Protein AF-A0A059EWQ6-F1 (afdb_monomer)

Sequence (84 aa):
MRALYGHSLVRTRANHRIRTVKSKNVSVCCAISKNRKLNVKHQNTTFNSETFQEFIQEILGDLESENINMAAIIVTTYRFMNDF

Radius of gyration: 20.39 Å; Cα contacts (8 Å, |Δi|>4): 63; chains: 1; bounding box: 34×28×59 Å

Mean predicted aligned error: 12.27 Å

Secondary structure (DSSP, 8-state):
----PPPPTTS----S----------EEEEEE-SS-EEEEEEESS---HHHHHHHHHHHHHHHHHTT------------PPP--

Solvent-accessible surface area (backbone atoms only — not comparable to full-atom values): 5848 Å² total; per-residue (Å²): 136,87,81,76,76,65,84,45,97,78,81,50,83,62,90,60,86,59,73,81,78,71,83,74,68,68,31,74,50,77,44,71,55,99,89,44,77,73,49,76,49,74,40,76,54,76,75,44,68,65,64,44,50,54,51,51,52,50,53,51,51,54,35,55,76,68,68,52,90,77,83,84,87,86,73,80,93,78,78,69,78,76,90,126

Foldseek 3Di:
DDQDFDDDPVNDGRPDRPPPPPDQDKEKDWDADPVGTQDIDIDSDHDAPVNVVVVVVSSVVSCVVVVNPDDDDDDDDDDGDDDD

Structure (mmCIF, N/CA/C/O backbone):
data_AF-A0A059EWQ6-F1
#
_entry.id   AF-A0A059EWQ6-F1
#
loop_
_atom_site.group_PDB
_atom_site.id
_atom_site.type_symbol
_atom_site.label_atom_id
_atom_site.label_alt_id
_atom_site.label_comp_id
_atom_site.label_asym_id
_atom_site.label_entity_id
_atom_site.label_seq_id
_atom_site.pdbx_PDB_ins_code
_atom_site.Cartn_x
_atom_site.Cartn_y
_atom_site.Cartn_z
_atom_site.occupancy
_atom_site.B_iso_or_equiv
_atom_site.auth_seq_id
_atom_site.auth_comp_id
_atom_site.auth_asym_id
_atom_site.auth_atom_id
_atom_site.pdbx_PDB_model_num
ATOM 1 N N . MET A 1 1 ? 11.478 -0.452 -43.397 1.00 37.94 1 MET A N 1
ATOM 2 C CA . MET A 1 1 ? 11.140 0.170 -42.093 1.00 37.94 1 MET A CA 1
ATOM 3 C C . MET A 1 1 ? 9.631 0.440 -42.061 1.00 37.94 1 MET A C 1
ATOM 5 O O . MET A 1 1 ? 9.180 1.314 -42.786 1.00 37.94 1 MET A O 1
ATOM 9 N N . ARG A 1 2 ? 8.827 -0.351 -41.327 1.00 35.94 2 ARG A N 1
ATOM 10 C CA . ARG A 1 2 ? 7.358 -0.171 -41.234 1.00 35.94 2 ARG A CA 1
ATOM 11 C C . ARG A 1 2 ? 7.036 0.895 -40.181 1.00 35.94 2 ARG A C 1
ATOM 13 O O . ARG A 1 2 ? 7.411 0.736 -39.025 1.00 35.94 2 ARG A O 1
ATOM 20 N N . ALA A 1 3 ? 6.369 1.978 -40.572 1.00 45.41 3 ALA A N 1
ATOM 21 C CA . ALA A 1 3 ? 5.841 2.966 -39.635 1.00 45.41 3 ALA A CA 1
ATOM 22 C C . ALA A 1 3 ? 4.476 2.492 -39.102 1.00 45.41 3 ALA A C 1
ATOM 24 O O . ALA A 1 3 ? 3.562 2.252 -39.888 1.00 45.41 3 ALA A O 1
ATOM 25 N N . LEU A 1 4 ? 4.350 2.334 -37.781 1.00 49.59 4 LEU A N 1
ATOM 26 C CA . LEU A 1 4 ? 3.074 2.102 -37.095 1.00 49.59 4 LEU A CA 1
ATOM 27 C C . LEU A 1 4 ? 2.350 3.448 -36.969 1.00 49.59 4 LEU A C 1
ATOM 29 O O . LEU A 1 4 ? 2.756 4.302 -36.183 1.00 49.59 4 LEU A O 1
ATOM 33 N N . TYR A 1 5 ? 1.316 3.661 -37.778 1.00 50.19 5 TYR A N 1
ATOM 34 C CA . TYR A 1 5 ? 0.415 4.802 -37.627 1.00 50.19 5 TYR A CA 1
ATOM 35 C C . TYR A 1 5 ? -0.636 4.443 -36.571 1.00 50.19 5 TYR A C 1
ATOM 37 O O . TYR A 1 5 ? -1.280 3.403 -36.683 1.00 50.19 5 TYR A O 1
ATOM 45 N N . GLY A 1 6 ? -0.806 5.274 -35.541 1.00 52.03 6 GLY A N 1
ATOM 46 C CA . GLY A 1 6 ? -1.926 5.118 -34.610 1.00 52.03 6 GLY A CA 1
ATOM 47 C C . GLY A 1 6 ? -3.256 5.434 -35.299 1.00 52.03 6 GLY A C 1
ATOM 48 O O . GLY A 1 6 ? -3.309 6.276 -36.198 1.00 52.03 6 GLY A O 1
ATOM 49 N N . HIS A 1 7 ? -4.331 4.765 -34.886 1.00 51.44 7 HIS A N 1
ATOM 50 C CA . HIS A 1 7 ? -5.676 5.051 -35.380 1.00 51.44 7 HIS A CA 1
ATOM 51 C C . HIS A 1 7 ? -6.269 6.258 -34.637 1.00 51.44 7 HIS A C 1
ATOM 53 O O . HIS A 1 7 ? -6.342 6.267 -33.412 1.00 51.44 7 HIS A O 1
ATOM 59 N N . SER A 1 8 ? -6.697 7.279 -35.385 1.00 53.78 8 SER A N 1
ATOM 60 C CA . SER A 1 8 ? -7.550 8.354 -34.866 1.00 53.78 8 SER A CA 1
ATOM 61 C C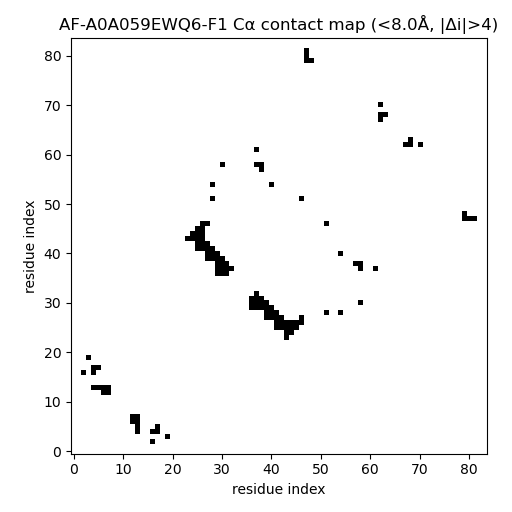 . SER A 1 8 ? -8.954 7.804 -34.605 1.00 53.78 8 SER A C 1
ATOM 63 O O . SER A 1 8 ? -9.507 7.108 -35.459 1.00 53.78 8 SER A O 1
ATOM 65 N N . LEU A 1 9 ? -9.562 8.161 -3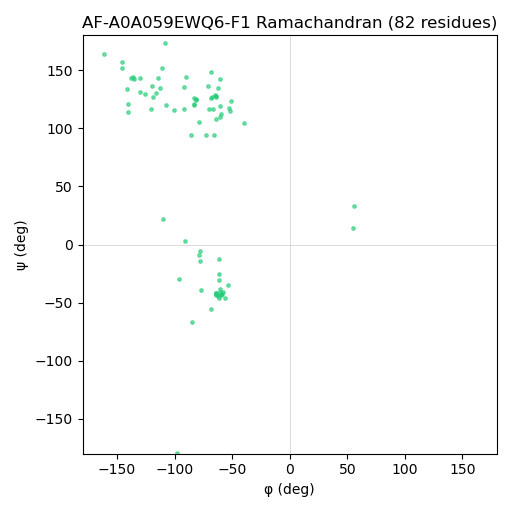3.470 1.00 54.03 9 LEU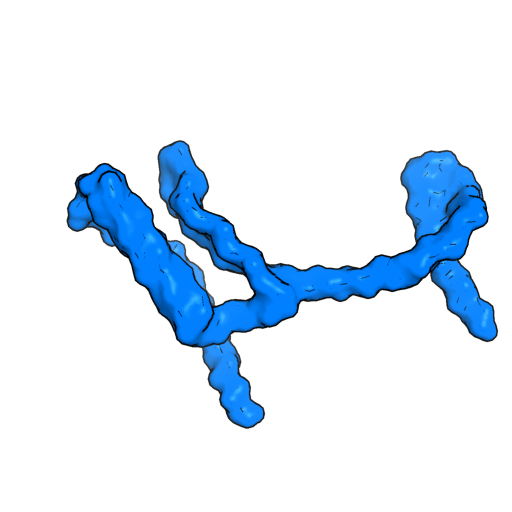 A N 1
ATOM 66 C CA . LEU A 1 9 ? -10.953 7.814 -33.135 1.00 54.03 9 LEU A CA 1
ATOM 67 C C . LEU A 1 9 ? -11.981 8.404 -34.127 1.00 54.03 9 LEU A C 1
ATOM 69 O O . LEU A 1 9 ? -13.129 7.978 -34.143 1.00 54.03 9 LEU A O 1
ATOM 73 N N . VAL A 1 10 ? -11.571 9.343 -34.991 1.00 55.97 10 VAL A N 1
ATOM 74 C CA . VAL A 1 10 ? -12.452 10.110 -35.896 1.00 55.97 10 VAL A CA 1
ATOM 75 C C . VAL A 1 10 ? -12.266 9.712 -37.376 1.00 55.97 10 VAL A C 1
ATOM 77 O O . VAL A 1 10 ? -12.566 10.480 -38.280 1.00 55.97 10 VAL A O 1
ATOM 80 N N . ARG A 1 11 ? -11.749 8.507 -37.671 1.00 51.06 11 ARG A N 1
ATOM 81 C CA . ARG A 1 11 ? -11.495 8.006 -39.052 1.00 51.06 11 ARG A CA 1
ATOM 82 C C . ARG A 1 11 ? -10.616 8.916 -39.935 1.00 51.06 11 ARG A C 1
ATOM 84 O O . ARG A 1 11 ? -10.528 8.707 -41.141 1.00 51.06 11 ARG A O 1
ATOM 91 N N . THR A 1 12 ? -9.923 9.894 -39.362 1.00 55.88 12 THR A N 1
ATOM 92 C CA . THR A 1 12 ? -8.963 10.747 -40.072 1.00 55.88 12 THR A CA 1
ATOM 93 C C . THR A 1 12 ? -7.563 10.140 -40.031 1.00 55.88 12 THR A C 1
ATOM 95 O O . THR A 1 12 ? -7.160 9.509 -39.051 1.00 55.88 12 THR A O 1
ATOM 98 N N . ARG A 1 13 ? -6.799 10.299 -41.119 1.00 51.44 13 ARG A N 1
ATOM 99 C CA . ARG A 1 13 ? -5.418 9.804 -41.204 1.00 51.44 13 ARG A CA 1
ATOM 100 C C . ARG A 1 13 ? -4.563 10.546 -40.172 1.00 51.44 13 ARG A C 1
ATOM 102 O O . ARG A 1 13 ? -4.566 11.773 -40.141 1.00 51.44 13 ARG A O 1
ATOM 109 N N . ALA A 1 14 ? -3.850 9.815 -39.315 1.00 56.00 14 ALA A N 1
ATOM 110 C CA . ALA A 1 14 ? -2.956 10.421 -38.334 1.00 56.00 14 ALA A CA 1
ATOM 111 C C . ALA A 1 14 ? -1.809 11.153 -39.058 1.00 56.00 14 ALA A C 1
ATOM 113 O O . ALA A 1 14 ? -0.928 10.516 -39.634 1.00 56.00 14 ALA A O 1
ATOM 114 N N . ASN A 1 15 ? -1.830 12.489 -39.038 1.00 54.88 15 ASN A N 1
ATOM 115 C CA . ASN A 1 15 ? -0.849 13.342 -39.728 1.00 54.88 15 ASN A CA 1
ATOM 116 C C . ASN A 1 15 ? 0.496 13.460 -38.994 1.00 54.88 15 ASN A C 1
ATOM 118 O O . ASN A 1 15 ? 1.443 14.033 -39.526 1.00 54.88 15 ASN A O 1
ATOM 122 N N . HIS A 1 16 ? 0.609 12.891 -37.793 1.00 55.97 16 HIS A N 1
ATOM 123 C CA . HIS A 1 16 ? 1.849 12.881 -37.031 1.00 55.97 16 HIS A CA 1
ATOM 124 C C . HIS A 1 16 ? 2.320 11.459 -36.757 1.00 55.97 16 HIS A C 1
ATOM 126 O O . HIS A 1 16 ? 1.556 10.577 -36.363 1.00 55.97 16 HIS A O 1
ATOM 132 N N . ARG A 1 17 ? 3.627 11.256 -36.940 1.00 50.84 17 ARG A N 1
ATOM 133 C CA . ARG A 1 17 ? 4.342 10.062 -36.502 1.00 50.84 17 ARG A CA 1
ATOM 134 C C . ARG A 1 17 ? 4.300 10.055 -34.973 1.00 50.84 17 ARG A C 1
ATOM 136 O O . ARG A 1 17 ? 5.113 10.714 -34.332 1.00 50.84 17 ARG A O 1
ATOM 143 N N . ILE A 1 18 ? 3.321 9.365 -34.392 1.00 56.47 18 ILE A N 1
ATOM 144 C CA . ILE A 1 18 ? 3.268 9.149 -32.945 1.00 56.47 18 ILE A CA 1
ATOM 145 C C . ILE A 1 18 ? 4.556 8.399 -32.600 1.00 56.47 18 ILE A C 1
ATOM 147 O O . ILE A 1 18 ? 4.758 7.274 -33.061 1.00 56.47 18 ILE A O 1
ATOM 151 N N . ARG A 1 19 ? 5.473 9.040 -31.858 1.00 52.59 19 ARG A N 1
ATOM 152 C CA . ARG A 1 19 ? 6.596 8.323 -31.238 1.00 52.59 19 ARG A CA 1
ATOM 153 C C . ARG A 1 19 ? 5.956 7.182 -30.472 1.00 52.59 19 ARG A C 1
ATOM 155 O O . ARG A 1 19 ? 5.135 7.463 -29.608 1.00 52.59 19 ARG A O 1
ATOM 162 N N . THR A 1 20 ? 6.269 5.940 -30.838 1.00 54.19 20 THR A N 1
ATOM 163 C CA . THR A 1 20 ? 5.751 4.727 -30.195 1.00 54.19 20 THR A CA 1
ATOM 164 C C . THR A 1 20 ? 5.695 4.954 -28.692 1.00 54.19 20 THR A C 1
ATOM 166 O O . THR A 1 20 ? 6.739 5.001 -28.038 1.00 54.19 20 THR A O 1
ATOM 169 N N . VAL A 1 21 ? 4.490 5.168 -28.161 1.00 57.31 21 VAL A N 1
ATOM 170 C CA . VAL A 1 21 ? 4.280 5.255 -26.723 1.00 57.31 21 VAL A CA 1
ATOM 171 C C . VAL A 1 21 ? 4.435 3.821 -26.257 1.00 57.31 21 VAL A C 1
ATOM 173 O O . VAL A 1 21 ? 3.518 3.017 -26.390 1.00 57.31 21 VAL A O 1
ATOM 176 N N . LYS A 1 22 ? 5.645 3.451 -25.830 1.00 58.12 22 LYS A N 1
ATOM 177 C CA . LYS A 1 22 ? 5.836 2.169 -25.158 1.00 58.12 22 LYS A CA 1
ATOM 178 C C . LYS A 1 22 ? 4.967 2.225 -23.909 1.00 58.12 22 LYS A C 1
ATOM 180 O O . LYS A 1 22 ? 5.158 3.120 -23.085 1.00 58.12 22 LYS A O 1
ATOM 185 N N . SER A 1 23 ? 4.007 1.312 -23.800 1.00 61.31 23 SER A N 1
ATOM 186 C CA . SER A 1 23 ? 3.271 1.095 -22.560 1.00 61.31 23 SER A CA 1
ATOM 187 C C . SER A 1 23 ? 4.297 0.899 -21.448 1.00 61.31 23 SER A C 1
ATOM 189 O O . SER A 1 23 ? 5.104 -0.031 -21.501 1.00 61.31 23 SER A O 1
ATOM 191 N N . LYS A 1 24 ? 4.329 1.821 -20.486 1.00 68.69 24 LYS A N 1
ATOM 192 C CA . LYS A 1 24 ? 5.095 1.618 -19.261 1.00 68.69 24 LYS A CA 1
ATOM 193 C C . LYS A 1 24 ? 4.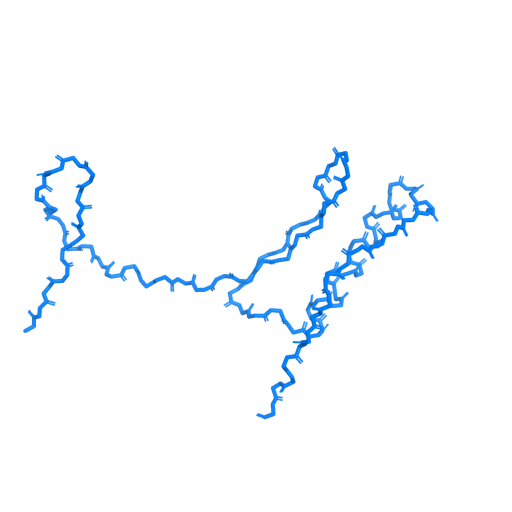242 0.754 -18.351 1.00 68.69 24 LYS A C 1
ATOM 195 O O . LYS A 1 24 ? 3.096 1.105 -18.080 1.00 68.69 24 LYS A O 1
ATOM 200 N N . ASN A 1 25 ? 4.801 -0.363 -17.909 1.00 78.38 25 ASN A N 1
ATOM 201 C CA . ASN A 1 25 ? 4.183 -1.137 -16.847 1.00 78.38 25 ASN A CA 1
ATOM 202 C C . ASN A 1 25 ? 4.274 -0.304 -15.566 1.00 78.38 25 ASN A C 1
ATOM 204 O O . ASN A 1 25 ? 5.351 0.172 -15.213 1.00 78.38 25 ASN A O 1
ATOM 208 N N . VAL A 1 26 ? 3.132 -0.090 -14.922 1.00 84.44 26 VAL A N 1
ATOM 209 C CA . VAL A 1 26 ? 3.038 0.574 -13.624 1.00 84.44 26 VAL A CA 1
ATOM 210 C C . VAL A 1 26 ? 2.432 -0.437 -12.671 1.00 84.44 26 VAL A C 1
ATOM 212 O O . VAL A 1 26 ? 1.385 -1.015 -12.963 1.00 84.44 26 VAL A O 1
ATOM 215 N N . SER A 1 27 ? 3.099 -0.660 -11.548 1.00 87.75 27 SER A N 1
ATOM 216 C CA . SER A 1 27 ? 2.577 -1.468 -10.458 1.00 87.75 27 SER A CA 1
ATOM 217 C C . SER A 1 27 ? 1.851 -0.557 -9.480 1.00 87.75 27 SER A C 1
ATOM 219 O O . SER A 1 27 ? 2.361 0.509 -9.137 1.00 87.75 27 SER A O 1
ATOM 221 N N . VAL A 1 28 ? 0.666 -0.965 -9.029 1.00 90.25 28 VAL A N 1
ATOM 222 C CA . VAL A 1 28 ? -0.184 -0.161 -8.143 1.00 90.25 28 VAL A C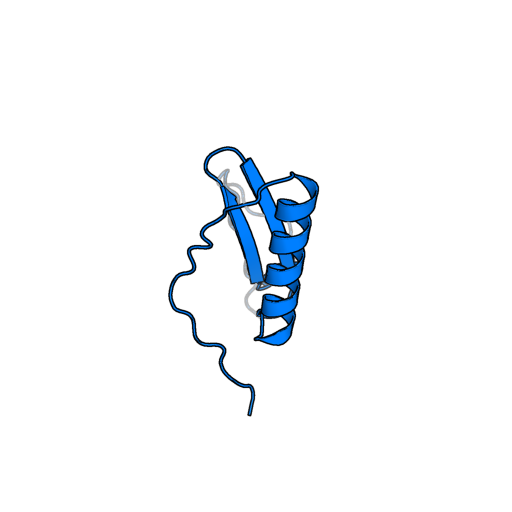A 1
ATOM 223 C C . VAL A 1 28 ? -0.629 -1.005 -6.954 1.00 90.25 28 VAL A C 1
ATOM 225 O O . VAL A 1 28 ? -1.139 -2.107 -7.141 1.00 90.25 28 VAL A O 1
ATOM 228 N N . CYS A 1 29 ? -0.479 -0.460 -5.750 1.00 91.94 29 CYS A N 1
ATOM 229 C CA . CYS A 1 29 ? -1.079 -0.971 -4.523 1.00 91.94 29 CYS A CA 1
ATOM 230 C C . CYS A 1 29 ? -2.120 0.029 -4.028 1.00 91.94 29 CYS A C 1
ATOM 232 O O . CYS A 1 29 ? -1.899 1.240 -4.034 1.00 91.94 29 CYS A O 1
ATOM 234 N N . CYS A 1 30 ? -3.282 -0.479 -3.634 1.00 92.88 30 CYS A N 1
ATOM 235 C CA . CYS A 1 30 ? -4.416 0.326 -3.212 1.00 92.88 30 CYS A CA 1
ATOM 236 C C . CYS A 1 30 ? -5.100 -0.361 -2.036 1.00 92.88 30 CYS A C 1
ATOM 238 O O . CYS A 1 30 ? -5.366 -1.561 -2.094 1.00 92.88 30 CYS A O 1
ATOM 240 N N . ALA A 1 31 ? -5.403 0.4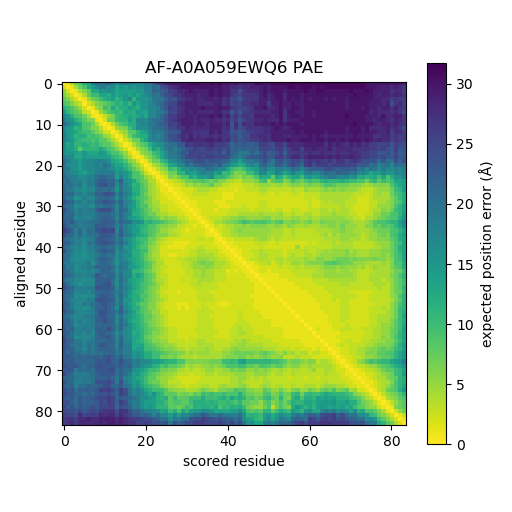11 -0.997 1.00 92.75 31 ALA A N 1
ATOM 241 C CA . ALA A 1 31 ? -6.214 -0.020 0.125 1.00 92.75 31 ALA A CA 1
ATOM 242 C C . ALA A 1 31 ? -7.487 0.819 0.165 1.00 92.75 31 ALA A C 1
ATOM 244 O O . ALA A 1 31 ? -7.460 2.053 0.100 1.00 92.75 31 ALA A O 1
ATOM 245 N N . ILE A 1 32 ? -8.615 0.132 0.277 1.00 92.44 32 ILE A N 1
ATOM 246 C CA . ILE A 1 32 ? -9.939 0.736 0.324 1.00 92.44 32 ILE A CA 1
ATOM 247 C C . ILE A 1 32 ? -10.707 0.161 1.507 1.00 92.44 32 ILE A C 1
ATOM 249 O O . ILE A 1 32 ? -10.603 -1.023 1.817 1.00 92.44 32 ILE A O 1
ATOM 253 N N . SER A 1 33 ? -11.496 1.007 2.151 1.00 89.25 33 SER A N 1
ATOM 254 C CA . SER A 1 33 ? -12.520 0.609 3.110 1.00 89.25 33 SER A CA 1
ATOM 255 C C . SER A 1 33 ? -13.904 0.828 2.496 1.00 89.25 33 SER A C 1
ATOM 257 O O . SER A 1 33 ? -14.040 1.441 1.436 1.00 89.25 33 SER A O 1
ATOM 259 N N . LYS A 1 34 ? -14.958 0.386 3.194 1.00 86.75 34 LYS A N 1
ATOM 260 C CA . LYS A 1 34 ? -16.352 0.677 2.814 1.00 86.75 34 LYS A CA 1
ATOM 261 C C . LYS A 1 34 ? -16.610 2.179 2.631 1.00 86.75 34 LYS A C 1
ATOM 263 O O . LYS A 1 34 ? -17.423 2.559 1.796 1.00 86.75 34 LYS A O 1
ATOM 268 N N . ASN A 1 35 ? -15.952 3.013 3.433 1.00 84.69 35 ASN A N 1
ATOM 269 C CA . ASN A 1 35 ? -16.276 4.434 3.537 1.00 84.69 35 ASN A CA 1
ATOM 270 C C . ASN A 1 35 ? -15.388 5.306 2.646 1.00 84.69 35 ASN A C 1
ATOM 272 O O . ASN A 1 35 ? -15.815 6.375 2.218 1.00 84.69 35 ASN A O 1
ATOM 276 N N . ARG A 1 36 ? -14.146 4.879 2.383 1.00 84.44 36 ARG A N 1
ATOM 277 C CA . ARG A 1 36 ? -13.176 5.667 1.617 1.00 84.44 36 ARG A CA 1
ATOM 278 C C . ARG A 1 36 ? -12.024 4.840 1.069 1.00 84.44 36 ARG A C 1
ATOM 280 O O . ARG A 1 36 ? -11.706 3.760 1.563 1.00 84.44 36 ARG A O 1
ATOM 287 N N . LYS A 1 37 ? -11.320 5.442 0.115 1.00 87.62 37 LYS A N 1
ATOM 288 C CA . LYS A 1 37 ? -9.947 5.077 -0.230 1.00 87.62 37 LYS A CA 1
ATOM 289 C C . LYS A 1 37 ? -9.025 5.447 0.937 1.00 87.62 37 LYS A C 1
ATOM 291 O O . LYS A 1 37 ? -9.076 6.594 1.371 1.00 87.62 37 LYS A O 1
ATOM 296 N N . LEU A 1 38 ? -8.228 4.496 1.422 1.00 86.94 38 LEU A N 1
ATOM 297 C CA . LEU A 1 38 ? -7.248 4.733 2.486 1.00 86.94 38 LEU A CA 1
ATOM 298 C C . LEU A 1 38 ? -5.957 5.264 1.862 1.00 86.94 38 LEU A C 1
ATOM 300 O O . LEU A 1 38 ? -5.661 6.447 1.967 1.00 86.94 38 LEU A O 1
AT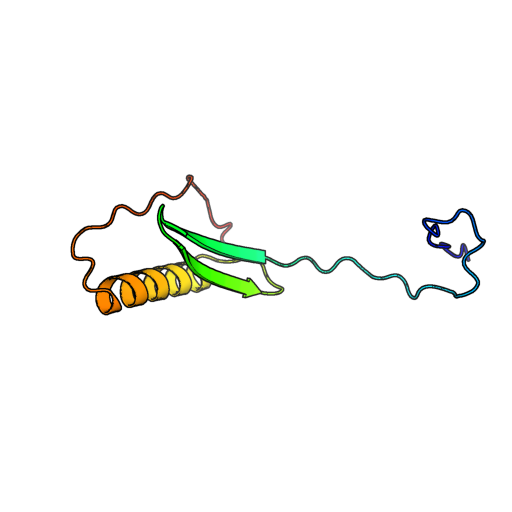OM 304 N N . ASN A 1 39 ? -5.275 4.432 1.074 1.00 90.88 39 ASN A N 1
ATOM 305 C CA . ASN A 1 39 ? -3.996 4.794 0.474 1.00 90.88 39 ASN A CA 1
ATOM 306 C C . ASN A 1 39 ? -3.833 4.179 -0.920 1.00 90.88 39 ASN A C 1
ATOM 308 O O . ASN A 1 39 ? -4.420 3.138 -1.234 1.00 90.88 39 ASN A O 1
ATOM 312 N N . VAL A 1 40 ? -3.054 4.845 -1.774 1.00 93.31 40 VAL A N 1
ATOM 313 C CA . VAL A 1 40 ? -2.691 4.370 -3.112 1.00 93.31 40 VAL A CA 1
ATOM 314 C C . VAL A 1 40 ? -1.243 4.713 -3.402 1.00 93.31 40 VAL A C 1
ATOM 316 O O . VAL A 1 40 ? -0.890 5.887 -3.500 1.00 93.31 40 VAL A O 1
ATOM 319 N N . LYS A 1 41 ? -0.448 3.682 -3.677 1.00 93.19 41 LYS A N 1
ATOM 320 C CA . LYS A 1 41 ? 0.914 3.811 -4.185 1.00 93.19 41 LYS A CA 1
ATOM 321 C C . LYS A 1 41 ? 1.026 3.258 -5.590 1.00 93.19 41 LYS A C 1
ATOM 323 O O . LYS A 1 41 ? 0.414 2.250 -5.934 1.00 93.19 41 LYS A O 1
ATOM 328 N N . HIS A 1 42 ? 1.844 3.917 -6.396 1.00 92.25 42 HIS A N 1
ATOM 329 C CA . HIS A 1 42 ? 2.203 3.453 -7.724 1.00 92.25 42 HIS A CA 1
ATOM 330 C C . HIS A 1 42 ? 3.705 3.603 -7.935 1.00 92.25 42 HIS A C 1
ATOM 332 O O . HIS A 1 42 ? 4.310 4.578 -7.496 1.00 92.25 42 HIS A O 1
ATOM 338 N N . GLN A 1 43 ? 4.297 2.635 -8.620 1.00 89.62 43 GLN A N 1
ATOM 339 C CA . GLN A 1 43 ? 5.717 2.616 -8.945 1.00 89.62 43 GLN A CA 1
ATOM 340 C C . GLN A 1 43 ? 5.938 1.961 -10.309 1.00 89.62 43 GLN A C 1
ATOM 342 O O . GLN A 1 43 ? 5.101 1.209 -10.808 1.00 89.62 43 GLN A O 1
ATOM 347 N N . ASN A 1 44 ? 7.068 2.275 -10.940 1.00 87.75 44 ASN A N 1
ATOM 348 C CA . ASN A 1 44 ? 7.414 1.735 -12.260 1.00 87.75 44 ASN A CA 1
ATOM 349 C C . ASN A 1 44 ? 7.968 0.297 -12.193 1.00 87.75 44 ASN A C 1
ATOM 351 O O . ASN A 1 44 ? 8.164 -0.332 -13.229 1.00 87.75 44 ASN A O 1
ATOM 355 N N . THR A 1 45 ? 8.242 -0.205 -10.990 1.00 85.12 45 THR A N 1
ATOM 356 C CA . THR A 1 45 ? 8.732 -1.557 -10.698 1.00 85.12 45 THR A CA 1
ATOM 357 C C . THR A 1 45 ? 7.647 -2.367 -9.993 1.00 85.12 45 THR A C 1
ATOM 359 O O . THR A 1 45 ? 6.797 -1.807 -9.304 1.00 85.12 45 THR A O 1
ATOM 362 N N . THR A 1 46 ? 7.649 -3.690 -10.148 1.00 86.44 46 THR A N 1
ATOM 363 C CA . THR A 1 46 ? 6.727 -4.567 -9.407 1.00 86.44 46 THR A CA 1
ATOM 364 C C . THR A 1 46 ? 6.955 -4.420 -7.902 1.00 86.44 46 THR A C 1
ATOM 366 O O . THR A 1 46 ? 8.095 -4.255 -7.471 1.00 86.44 46 THR A O 1
ATOM 369 N N . PHE A 1 47 ? 5.887 -4.452 -7.099 1.00 86.56 47 PHE A N 1
ATOM 370 C CA . PHE A 1 47 ? 6.035 -4.527 -5.642 1.00 86.56 47 PHE A CA 1
ATOM 371 C C . PHE A 1 47 ? 6.710 -5.847 -5.259 1.00 86.56 47 PHE A C 1
ATOM 373 O O . PHE A 1 47 ? 6.264 -6.920 -5.664 1.00 86.56 47 PHE A O 1
ATOM 380 N N . ASN A 1 48 ? 7.777 -5.748 -4.477 1.00 88.69 48 ASN A N 1
ATOM 381 C CA . ASN A 1 48 ? 8.415 -6.870 -3.799 1.00 88.69 48 ASN A CA 1
ATOM 382 C C . ASN A 1 48 ? 7.928 -6.941 -2.339 1.00 88.69 48 ASN A C 1
ATOM 384 O O . ASN A 1 48 ? 7.103 -6.130 -1.908 1.00 88.69 48 ASN A O 1
ATOM 388 N N . SER A 1 49 ? 8.436 -7.907 -1.575 1.00 88.38 49 SER A N 1
ATOM 389 C CA . SER A 1 49 ? 8.047 -8.089 -0.173 1.00 88.38 49 SER A CA 1
ATOM 390 C C . SER A 1 49 ? 8.294 -6.851 0.686 1.00 88.38 49 SER A C 1
ATOM 392 O O . SER A 1 49 ? 7.437 -6.501 1.490 1.00 88.38 49 SER A O 1
ATOM 394 N N . GLU A 1 50 ? 9.422 -6.169 0.490 1.00 91.38 50 GLU A N 1
ATOM 395 C CA . GLU A 1 50 ? 9.813 -4.989 1.268 1.00 91.38 50 GLU A CA 1
ATOM 396 C C . GLU A 1 50 ? 8.899 -3.796 0.972 1.00 91.38 50 GLU A C 1
ATOM 398 O O . GLU A 1 50 ? 8.230 -3.286 1.865 1.00 91.38 50 GLU A O 1
ATOM 403 N N . THR A 1 51 ? 8.779 -3.413 -0.301 1.00 91.56 51 THR A N 1
ATOM 404 C CA . THR A 1 51 ? 7.933 -2.283 -0.735 1.00 91.56 51 THR A CA 1
ATOM 405 C C . THR A 1 51 ? 6.455 -2.497 -0.413 1.00 91.56 51 THR A C 1
ATOM 407 O O . THR A 1 51 ? 5.717 -1.544 -0.159 1.00 91.56 51 THR A O 1
ATOM 410 N N . PHE A 1 52 ? 5.991 -3.747 -0.400 1.00 91.00 52 PHE A N 1
ATOM 411 C CA . PHE A 1 52 ? 4.637 -4.053 0.042 1.00 91.00 52 PHE A CA 1
ATOM 412 C C . PHE A 1 52 ? 4.494 -4.019 1.562 1.00 91.00 52 PHE A C 1
ATOM 414 O O . PHE A 1 52 ? 3.481 -3.536 2.062 1.00 91.00 52 PHE A O 1
ATOM 421 N N . GLN A 1 53 ? 5.488 -4.499 2.311 1.00 91.88 53 GLN A N 1
ATOM 422 C CA . GLN A 1 53 ? 5.497 -4.374 3.765 1.00 91.88 53 GLN A CA 1
ATOM 423 C C . GLN A 1 53 ? 5.460 -2.901 4.182 1.00 91.88 53 GLN A C 1
ATOM 425 O O . GLN A 1 53 ? 4.672 -2.549 5.056 1.00 91.88 53 GLN A O 1
ATOM 430 N N . GLU A 1 54 ? 6.236 -2.037 3.527 1.00 94.00 54 GLU A N 1
ATOM 431 C CA . GLU A 1 54 ? 6.180 -0.583 3.719 1.00 94.00 54 GLU A CA 1
ATOM 432 C C . GLU A 1 54 ? 4.774 -0.033 3.464 1.00 94.00 54 GLU A C 1
ATOM 434 O O . GLU A 1 54 ? 4.249 0.721 4.278 1.00 94.00 54 GLU A O 1
ATOM 439 N N . PHE A 1 55 ? 4.127 -0.453 2.372 1.00 93.50 55 PHE A N 1
ATOM 440 C CA . PHE A 1 55 ? 2.746 -0.065 2.090 1.00 93.50 55 PHE A CA 1
ATOM 441 C C . PHE A 1 55 ? 1.783 -0.502 3.205 1.00 93.50 55 PHE A C 1
ATOM 443 O O . PHE A 1 55 ? 0.937 0.284 3.614 1.00 93.50 55 PHE A O 1
ATOM 450 N N . ILE A 1 56 ? 1.917 -1.718 3.747 1.00 93.00 56 ILE A N 1
ATOM 451 C CA . ILE A 1 56 ? 1.089 -2.174 4.875 1.00 93.00 56 ILE A CA 1
ATOM 452 C C . ILE A 1 56 ? 1.334 -1.333 6.133 1.00 93.00 56 ILE A C 1
ATOM 454 O O . ILE A 1 56 ? 0.368 -0.982 6.804 1.00 93.00 56 ILE A O 1
ATOM 458 N N . GLN A 1 57 ? 2.58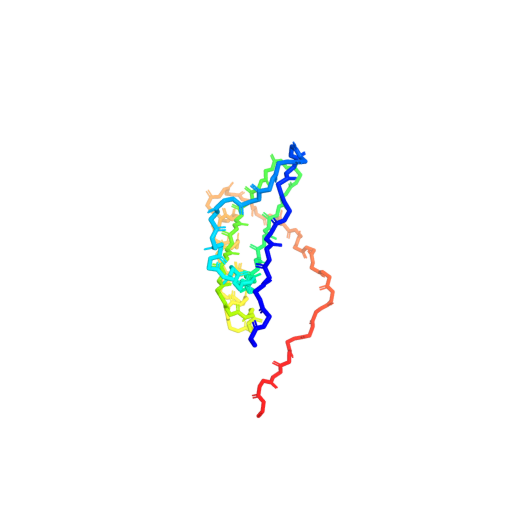5 -0.981 6.443 1.00 94.00 57 GLN A N 1
ATOM 459 C CA . GLN A 1 57 ? 2.897 -0.119 7.591 1.00 94.00 57 GLN A CA 1
ATOM 460 C C . GLN A 1 57 ? 2.245 1.260 7.462 1.00 94.00 57 GLN A C 1
ATOM 462 O O . GLN A 1 57 ? 1.713 1.779 8.438 1.00 94.00 57 GLN A O 1
ATOM 467 N N . GLU A 1 58 ? 2.207 1.823 6.255 1.00 94.06 58 GLU A N 1
ATOM 468 C CA . GLU A 1 58 ? 1.491 3.076 6.002 1.00 94.06 58 GLU A CA 1
ATOM 469 C C . GLU A 1 58 ? -0.015 2.937 6.222 1.00 94.06 58 GLU A C 1
ATOM 471 O O . GLU A 1 58 ? -0.602 3.791 6.875 1.00 94.06 58 GLU A O 1
ATOM 476 N N . ILE A 1 59 ? -0.635 1.841 5.765 1.00 93.31 59 ILE A N 1
ATOM 477 C CA . ILE A 1 59 ? -2.057 1.584 6.049 1.00 93.31 59 ILE A CA 1
ATOM 478 C C . ILE A 1 59 ? -2.314 1.508 7.552 1.00 93.31 59 ILE A C 1
ATOM 480 O O . ILE A 1 59 ? -3.310 2.045 8.025 1.00 93.31 59 ILE A O 1
ATOM 484 N N . LEU A 1 60 ? -1.445 0.836 8.308 1.00 92.25 60 LEU A N 1
ATOM 485 C CA . LEU A 1 60 ? -1.593 0.740 9.759 1.00 92.25 60 LEU A CA 1
ATOM 486 C C . LEU A 1 60 ? -1.469 2.116 10.422 1.00 92.25 60 LEU A C 1
ATOM 488 O O . LEU A 1 60 ? -2.315 2.456 11.245 1.00 92.25 60 LEU A O 1
ATOM 492 N N . GLY A 1 61 ? -0.502 2.933 10.000 1.00 92.00 61 GLY A N 1
ATOM 493 C CA . GLY A 1 61 ? -0.368 4.315 10.465 1.00 92.00 61 GLY A CA 1
ATOM 494 C C . GLY A 1 61 ? -1.590 5.178 10.134 1.00 92.00 61 GLY A C 1
ATOM 495 O O . GLY A 1 61 ? -2.063 5.930 10.987 1.00 92.00 61 GLY A O 1
ATOM 496 N N . ASP A 1 62 ? -2.158 5.024 8.934 1.00 90.25 62 ASP A N 1
ATOM 497 C CA . ASP A 1 62 ? -3.390 5.711 8.534 1.00 90.25 62 ASP A CA 1
ATOM 498 C C . ASP A 1 62 ? -4.557 5.308 9.458 1.00 90.25 62 ASP A C 1
ATOM 500 O O . ASP A 1 62 ? -5.270 6.169 9.974 1.00 90.25 62 ASP A O 1
ATOM 504 N N . LEU A 1 63 ? -4.721 4.011 9.747 1.00 90.75 63 LEU A N 1
ATOM 505 C CA . LEU A 1 63 ? -5.766 3.504 10.647 1.00 90.75 63 LEU A CA 1
ATOM 506 C C . LEU A 1 63 ? -5.594 3.991 12.094 1.00 90.75 63 LEU A C 1
ATOM 508 O O . LEU A 1 63 ? -6.581 4.368 12.733 1.00 90.75 63 LEU A O 1
ATOM 512 N N . GLU A 1 64 ? -4.361 4.016 12.603 1.00 90.75 64 GLU A N 1
ATOM 513 C CA . GLU A 1 64 ? -4.042 4.553 13.931 1.00 90.75 64 GLU A CA 1
ATOM 514 C C . GLU A 1 64 ? -4.370 6.046 14.022 1.00 90.75 64 GLU A C 1
ATOM 516 O O . GLU A 1 64 ? -5.016 6.478 14.977 1.00 90.75 64 GLU A O 1
ATOM 521 N N . SER A 1 65 ? -4.007 6.831 13.000 1.00 90.44 65 SER A N 1
ATOM 522 C CA . SER A 1 65 ? -4.302 8.271 12.950 1.00 90.44 65 SER A CA 1
ATOM 523 C C . SER A 1 65 ? -5.805 8.578 12.963 1.00 90.44 65 SER A C 1
ATOM 525 O O . SER A 1 65 ? -6.242 9.634 13.424 1.00 90.44 65 SER A O 1
ATOM 527 N N . GLU A 1 66 ? -6.612 7.625 12.500 1.00 88.25 66 GLU A N 1
ATOM 528 C CA . GLU A 1 66 ? -8.068 7.694 12.461 1.00 88.25 66 GLU A CA 1
ATOM 529 C C . GLU A 1 66 ? -8.740 7.132 13.729 1.00 88.25 66 GLU A C 1
ATOM 531 O O . GLU A 1 66 ? -9.970 7.103 13.801 1.00 88.25 66 GLU A O 1
ATOM 536 N N . ASN A 1 67 ? -7.962 6.714 14.737 1.00 89.50 67 ASN A N 1
ATOM 537 C CA . ASN A 1 67 ? -8.427 6.025 15.948 1.00 89.50 67 ASN A CA 1
ATOM 538 C C . ASN A 1 67 ? -9.230 4.740 15.656 1.00 89.50 67 ASN A C 1
ATOM 540 O O . ASN A 1 67 ? -10.171 4.392 16.380 1.00 89.50 67 ASN A O 1
ATOM 544 N N . ILE A 1 68 ? -8.885 4.020 14.584 1.00 87.12 68 ILE A N 1
ATOM 545 C CA . ILE A 1 68 ? -9.510 2.739 14.250 1.00 87.12 68 ILE A CA 1
ATOM 546 C C . ILE A 1 68 ? -8.783 1.626 15.009 1.00 87.12 68 ILE A C 1
ATOM 548 O O . ILE A 1 68 ? -7.792 1.069 14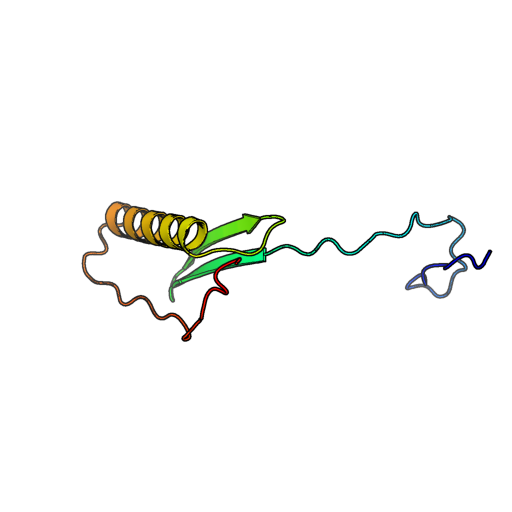.551 1.00 87.12 68 ILE A O 1
ATOM 552 N N . ASN A 1 69 ? -9.321 1.266 16.174 1.00 81.94 69 ASN A N 1
ATOM 553 C CA . ASN A 1 69 ? -8.702 0.281 17.075 1.00 81.94 69 ASN A CA 1
ATOM 554 C C . ASN A 1 69 ? -8.903 -1.183 16.645 1.00 81.94 69 ASN A C 1
ATOM 556 O O . ASN A 1 69 ? -8.264 -2.083 17.185 1.00 81.94 69 ASN A O 1
ATOM 560 N N . MET A 1 70 ? -9.823 -1.445 15.714 1.00 86.38 70 MET A N 1
ATOM 561 C CA . MET A 1 70 ? -10.104 -2.783 15.197 1.00 86.38 70 MET A CA 1
ATOM 562 C C . MET A 1 70 ? -10.351 -2.717 13.693 1.00 86.38 70 MET A C 1
ATOM 564 O O . MET A 1 70 ? -11.350 -2.159 13.239 1.00 86.38 70 MET A O 1
ATOM 568 N N . ALA A 1 71 ? -9.451 -3.328 12.928 1.00 86.38 71 ALA A N 1
ATOM 569 C CA . ALA A 1 71 ? -9.561 -3.458 11.484 1.00 86.38 71 ALA A CA 1
ATOM 570 C C . ALA A 1 71 ? -9.188 -4.879 11.050 1.00 86.38 71 ALA A C 1
ATOM 572 O O . ALA A 1 71 ? -8.285 -5.500 11.607 1.00 86.38 71 ALA A O 1
ATOM 573 N N . ALA A 1 72 ? -9.879 -5.379 10.029 1.00 88.75 72 ALA A N 1
ATOM 574 C CA . ALA A 1 72 ? -9.504 -6.600 9.331 1.00 88.75 72 ALA A CA 1
ATOM 575 C C . ALA A 1 72 ? -8.955 -6.217 7.957 1.00 88.75 72 ALA A C 1
ATOM 577 O O . ALA A 1 72 ? -9.659 -5.602 7.153 1.00 88.75 72 ALA A O 1
ATOM 578 N N . ILE A 1 73 ? -7.702 -6.579 7.689 1.00 88.75 73 ILE A N 1
ATOM 579 C CA . ILE A 1 73 ? -7.088 -6.376 6.377 1.00 88.75 73 ILE A CA 1
ATOM 580 C C . ILE A 1 73 ? -7.314 -7.644 5.558 1.00 88.75 73 ILE A C 1
ATOM 582 O O . ILE A 1 73 ? -6.835 -8.720 5.909 1.00 88.75 73 ILE A O 1
ATOM 586 N N . ILE A 1 74 ? -8.060 -7.511 4.464 1.00 89.50 74 ILE A N 1
ATOM 587 C CA . ILE A 1 74 ? -8.341 -8.609 3.540 1.00 89.50 74 ILE A CA 1
ATOM 588 C C . ILE A 1 74 ? -7.415 -8.455 2.340 1.00 89.50 74 ILE A C 1
ATOM 590 O O . ILE A 1 74 ? -7.521 -7.489 1.586 1.00 89.50 74 ILE A O 1
ATOM 594 N N . VAL A 1 75 ? -6.518 -9.421 2.159 1.00 87.62 75 VAL A N 1
ATOM 595 C CA . VAL A 1 75 ? -5.612 -9.483 1.009 1.00 87.62 75 VAL A CA 1
ATOM 596 C C . VAL A 1 75 ? -5.767 -10.846 0.351 1.00 87.62 75 VAL A C 1
ATOM 598 O O . VAL A 1 75 ? -5.715 -11.875 1.024 1.00 87.62 75 VAL A O 1
ATOM 601 N N . THR A 1 76 ? -5.965 -10.865 -0.966 1.00 83.25 76 THR A N 1
ATOM 602 C CA . THR A 1 76 ? -5.941 -12.113 -1.738 1.00 83.25 76 THR A CA 1
ATOM 603 C C . THR A 1 76 ? -4.559 -12.725 -1.636 1.00 83.25 76 THR A C 1
ATOM 605 O O . THR A 1 76 ? -3.582 -12.006 -1.804 1.00 83.25 76 THR A O 1
ATOM 608 N N . THR A 1 77 ? -4.465 -14.034 -1.398 1.00 74.25 77 THR A N 1
ATOM 609 C CA . THR A 1 77 ? -3.183 -14.736 -1.300 1.00 74.25 77 THR A CA 1
ATOM 610 C C . THR A 1 77 ? -2.308 -14.413 -2.508 1.00 74.25 77 THR A C 1
ATOM 612 O O . THR A 1 77 ? -2.707 -14.597 -3.657 1.00 74.25 77 THR A O 1
ATOM 615 N N . TYR A 1 78 ? -1.114 -13.911 -2.235 1.00 72.31 78 TYR A N 1
ATOM 616 C CA . TYR A 1 78 ? -0.172 -13.428 -3.227 1.00 72.31 78 TYR A CA 1
ATOM 617 C C . TYR A 1 78 ? 1.211 -13.924 -2.820 1.00 72.31 78 TYR A C 1
ATOM 619 O O . TYR A 1 78 ? 1.521 -14.045 -1.635 1.00 72.31 78 TYR A O 1
ATOM 627 N N . ARG A 1 79 ? 2.025 -14.284 -3.810 1.00 71.38 79 ARG A N 1
ATOM 628 C CA . ARG A 1 79 ? 3.385 -14.765 -3.592 1.00 71.38 79 ARG A CA 1
ATOM 629 C C . ARG A 1 79 ? 4.322 -13.821 -4.317 1.00 71.38 79 ARG A C 1
ATOM 631 O O . ARG A 1 79 ? 4.250 -13.715 -5.539 1.00 71.38 79 ARG A O 1
ATOM 638 N N . PHE A 1 80 ? 5.183 -13.146 -3.566 1.00 71.81 80 PHE A N 1
ATOM 639 C CA . PHE A 1 80 ? 6.307 -12.450 -4.170 1.00 71.81 80 PHE A CA 1
ATOM 640 C C . PHE A 1 80 ? 7.223 -13.485 -4.801 1.00 71.81 80 PHE A C 1
ATOM 642 O O . PHE A 1 80 ? 7.571 -14.485 -4.167 1.00 71.81 80 PHE A O 1
ATOM 649 N N . MET A 1 81 ? 7.567 -13.279 -6.068 1.00 58.38 81 MET A N 1
ATOM 650 C CA . MET A 1 81 ? 8.698 -13.996 -6.626 1.00 58.38 81 MET A CA 1
ATOM 651 C C . MET A 1 81 ? 9.934 -13.402 -5.960 1.00 58.38 81 MET A C 1
ATOM 653 O O . MET A 1 81 ? 10.169 -12.203 -6.070 1.00 58.38 81 MET A O 1
ATOM 657 N N . ASN A 1 82 ? 10.656 -14.220 -5.195 1.00 51.22 82 ASN A N 1
ATOM 658 C CA . ASN A 1 82 ? 11.989 -13.842 -4.755 1.00 51.22 82 ASN A CA 1
ATOM 659 C C . ASN A 1 82 ? 12.850 -13.790 -6.015 1.00 51.22 82 ASN A C 1
ATOM 661 O O . ASN A 1 82 ? 12.988 -14.812 -6.691 1.00 51.22 82 ASN A O 1
ATOM 665 N N . ASP A 1 83 ? 13.362 -12.607 -6.335 1.00 46.84 83 ASP A N 1
ATOM 666 C CA . ASP A 1 83 ? 14.392 -12.447 -7.352 1.00 46.84 83 ASP A CA 1
ATOM 667 C C . ASP A 1 83 ? 15.619 -13.255 -6.885 1.00 46.84 83 ASP A C 1
ATOM 669 O O . ASP A 1 83 ? 16.231 -12.930 -5.865 1.00 46.84 83 ASP A O 1
ATOM 673 N N . PHE A 1 84 ? 15.905 -14.363 -7.576 1.00 40.91 84 PHE A N 1
ATOM 674 C CA . PHE A 1 84 ? 17.151 -15.128 -7.474 1.00 40.91 84 PHE A CA 1
ATOM 675 C C . PHE A 1 84 ? 18.056 -14.766 -8.649 1.00 40.91 84 PHE A C 1
ATOM 677 O O . PHE A 1 84 ? 17.525 -14.679 -9.783 1.00 40.91 84 PHE A O 1
#

pLDDT: mean 76.22, std 17.81, range [35.94, 94.06]

Organism: NCBI:txid1288291